Protein AF-C0ZQU3-F1 (afdb_monomer_lite)

pLDDT: mean 95.48, std 7.2, range [43.56, 98.88]

Secondary structure (DSSP, 8-state):
-EEEEEE--HHHHHHHHTTT-SEEEEE-TT--GGGGGGHHHHHGGGGT-EEEEE-TTTS-TT-HHHHHHHPBEEEE-HHHHHTT--TTSBHHHHHHHHHHTT--

Foldseek 3Di:
DDQFLAFQAQVVLVVVVVPPAQEYEYAQAVLDDPSRRNHSLQVNVVVLHWRWHFYCVQAPRGDRVRCQPGTFTQDIHPSLVVLPDDGRDRPNVSVVVSVVVVVD

Sequence (104 aa):
MIVTGSHGGTSAGEYAVGFGVRVVVCNDAGIGKNKAGIAGLAAIDAQKIVGIAVGHESSRIGDGKDVWECGIVTYANPTAVAAGVRVGSRVSEEVLALIERSVD

Organism: Rhodococcus erythropolis (strain PR4 / NBRC 100887) (NCBI:txid234621)

Radius of gyration: 11.97 Å; chains: 1; bounding box: 30×28×34 Å

Structure (mmCIF, N/CA/C/O backbone):
data_AF-C0ZQU3-F1
#
_entry.id   AF-C0ZQU3-F1
#
loop_
_atom_site.group_PDB
_atom_site.id
_atom_site.type_symbol
_atom_site.label_atom_id
_atom_site.label_alt_id
_atom_site.label_comp_id
_atom_site.label_asym_id
_atom_site.label_entity_id
_atom_site.label_seq_id
_atom_site.pdbx_PDB_ins_code
_atom_site.Cartn_x
_atom_site.Cartn_y
_atom_site.Cartn_z
_atom_site.occupancy
_atom_site.B_iso_or_equiv
_atom_site.auth_seq_id
_atom_site.auth_comp_id
_atom_site.auth_asym_id
_atom_site.auth_atom_id
_atom_site.pdbx_PDB_model_num
ATOM 1 N N . MET A 1 1 ? -3.899 -5.221 10.456 1.00 90.62 1 MET A N 1
ATOM 2 C CA . MET A 1 1 ? -3.262 -4.576 9.287 1.00 90.62 1 MET A CA 1
ATOM 3 C C . MET A 1 1 ? -2.000 -5.346 8.941 1.00 90.62 1 MET A C 1
ATOM 5 O O . MET A 1 1 ? -1.388 -5.879 9.858 1.00 90.62 1 MET A O 1
ATOM 9 N N . ILE A 1 2 ? -1.602 -5.359 7.668 1.00 95.56 2 ILE A N 1
ATOM 10 C CA . ILE A 1 2 ? -0.260 -5.766 7.230 1.00 95.56 2 ILE A CA 1
ATOM 11 C C . ILE A 1 2 ? 0.441 -4.574 6.570 1.00 95.56 2 ILE A C 1
ATOM 13 O O . ILE A 1 2 ? -0.153 -3.904 5.727 1.00 95.56 2 ILE A O 1
ATOM 17 N N . VAL A 1 3 ? 1.704 -4.350 6.931 1.00 97.06 3 VAL A N 1
ATOM 18 C CA . VAL A 1 3 ? 2.624 -3.440 6.238 1.00 97.06 3 VAL A CA 1
ATOM 19 C C . VAL A 1 3 ? 3.808 -4.267 5.762 1.00 97.06 3 VAL A C 1
ATOM 21 O O . VAL A 1 3 ? 4.447 -4.947 6.564 1.00 97.06 3 VAL A O 1
ATOM 24 N N . THR A 1 4 ? 4.073 -4.260 4.460 1.00 96.69 4 THR A N 1
ATOM 25 C CA . THR A 1 4 ? 5.148 -5.047 3.852 1.00 96.69 4 THR A CA 1
ATOM 26 C C . THR A 1 4 ? 6.090 -4.166 3.047 1.00 96.69 4 THR A C 1
ATOM 28 O O . THR A 1 4 ? 5.673 -3.206 2.407 1.00 96.69 4 THR A O 1
ATOM 31 N N . GLY A 1 5 ? 7.373 -4.535 3.050 1.00 95.25 5 GLY A N 1
ATOM 32 C CA . GLY A 1 5 ? 8.380 -3.951 2.164 1.00 95.25 5 GLY A CA 1
ATOM 33 C C . GLY A 1 5 ? 8.263 -4.434 0.715 1.00 95.25 5 GLY A C 1
ATOM 34 O O . GLY A 1 5 ? 8.970 -3.934 -0.152 1.00 95.25 5 GLY A O 1
ATOM 35 N N . SER A 1 6 ? 7.422 -5.432 0.430 1.00 95.88 6 SER A N 1
ATOM 36 C CA . SER A 1 6 ? 7.233 -5.948 -0.929 1.00 95.88 6 SER A CA 1
ATOM 37 C C . SER A 1 6 ? 6.336 -5.037 -1.766 1.00 95.88 6 SER A C 1
ATOM 39 O O . SER A 1 6 ? 5.592 -4.212 -1.240 1.00 95.88 6 SER A O 1
ATOM 41 N N . HIS A 1 7 ? 6.375 -5.232 -3.081 1.00 96.38 7 HIS A N 1
ATOM 42 C CA . HIS A 1 7 ? 5.441 -4.616 -4.013 1.00 96.38 7 HIS A CA 1
ATOM 43 C C . HIS A 1 7 ? 4.016 -5.193 -3.915 1.00 96.38 7 HIS A C 1
ATOM 45 O O . HIS A 1 7 ? 3.817 -6.366 -3.591 1.00 96.38 7 HIS A O 1
ATOM 51 N N . GLY A 1 8 ? 3.014 -4.374 -4.231 1.00 95.00 8 GLY A N 1
ATOM 52 C CA . GLY A 1 8 ? 1.582 -4.695 -4.181 1.00 95.00 8 GLY A CA 1
ATOM 53 C C . GLY A 1 8 ? 1.030 -5.457 -5.392 1.00 95.00 8 GLY A C 1
ATOM 54 O O . GLY A 1 8 ? -0.110 -5.213 -5.796 1.00 95.00 8 GLY A O 1
ATOM 55 N N . GLY A 1 9 ? 1.820 -6.349 -5.995 1.00 95.50 9 GLY A N 1
ATOM 56 C CA . GLY A 1 9 ? 1.409 -7.138 -7.162 1.00 95.50 9 GLY A CA 1
ATOM 57 C C . GLY A 1 9 ? 0.297 -8.152 -6.879 1.00 95.50 9 GLY A C 1
ATOM 58 O O . GLY A 1 9 ? -0.099 -8.350 -5.732 1.00 95.50 9 GLY A O 1
ATOM 59 N N . THR A 1 10 ? -0.226 -8.795 -7.930 1.00 95.81 10 THR A N 1
ATOM 60 C CA . THR A 1 10 ? -1.410 -9.679 -7.860 1.00 95.81 10 THR A CA 1
ATOM 61 C C . THR A 1 10 ? -1.322 -10.715 -6.740 1.00 95.81 10 THR A C 1
ATOM 63 O O . THR A 1 10 ? -2.226 -10.792 -5.911 1.00 95.81 10 THR A O 1
ATOM 66 N N . SER A 1 11 ? -0.199 -11.433 -6.648 1.00 93.00 11 SER A N 1
ATOM 67 C CA . SER A 1 11 ? 0.008 -12.456 -5.619 1.00 93.00 11 SER A CA 1
ATOM 68 C C . SER A 1 11 ? -0.034 -11.885 -4.200 1.00 93.00 11 SER A C 1
ATOM 70 O O . SER A 1 11 ? -0.600 -12.505 -3.306 1.00 93.00 11 SER A O 1
ATOM 72 N N . ALA A 1 12 ? 0.503 -10.680 -3.974 1.00 92.12 12 ALA A N 1
ATOM 73 C CA . ALA A 1 12 ? 0.445 -10.029 -2.666 1.00 92.12 12 ALA A CA 1
ATOM 74 C C . ALA A 1 12 ? -1.006 -9.754 -2.232 1.00 92.12 12 ALA A C 1
ATOM 76 O O . ALA A 1 12 ? -1.347 -9.960 -1.067 1.00 92.12 12 ALA A O 1
ATOM 77 N N . GLY A 1 13 ? -1.864 -9.341 -3.173 1.00 91.00 13 GLY A N 1
ATOM 78 C CA . GLY A 1 13 ? -3.297 -9.164 -2.931 1.00 91.00 13 GLY A CA 1
ATOM 79 C C . GLY A 1 13 ? -4.003 -10.481 -2.599 1.00 91.00 13 GLY A C 1
ATOM 80 O O . GLY A 1 13 ? -4.710 -10.560 -1.596 1.00 91.00 13 GLY A O 1
ATOM 81 N N . GLU A 1 14 ? -3.764 -11.528 -3.392 1.00 91.25 14 GLU A N 1
ATOM 82 C CA . GLU A 1 14 ? -4.339 -12.867 -3.186 1.00 91.25 14 GLU A CA 1
ATOM 83 C C . GLU A 1 14 ? -3.996 -13.436 -1.805 1.00 91.25 14 GLU A C 1
ATOM 85 O O . GLU A 1 14 ? -4.886 -13.904 -1.092 1.00 91.25 14 GLU A O 1
ATOM 90 N N . TYR A 1 15 ? -2.729 -13.338 -1.389 1.00 90.06 15 TYR A N 1
ATOM 91 C CA . TYR A 1 15 ? -2.322 -13.772 -0.055 1.00 90.06 15 TYR A CA 1
ATOM 92 C C . TYR A 1 15 ? -3.030 -12.971 1.033 1.00 90.06 15 TYR A C 1
ATOM 94 O O . TYR A 1 15 ? -3.540 -13.564 1.979 1.00 90.06 15 TYR A O 1
ATOM 102 N N . ALA A 1 16 ? -3.105 -11.643 0.904 1.00 89.38 16 ALA A N 1
ATOM 103 C CA . ALA A 1 16 ? -3.691 -10.793 1.936 1.00 89.38 16 ALA A CA 1
ATOM 104 C C . ALA A 1 16 ? -5.180 -11.083 2.191 1.00 89.38 16 ALA A C 1
ATOM 106 O O . ALA A 1 16 ? -5.608 -11.079 3.348 1.00 89.38 16 ALA A O 1
ATOM 107 N N . VAL A 1 17 ? -5.958 -11.389 1.145 1.00 91.81 17 VAL A N 1
ATOM 108 C CA . VAL A 1 17 ? -7.388 -11.739 1.267 1.00 91.81 17 VAL A CA 1
ATOM 109 C C . VAL A 1 17 ? -7.599 -12.941 2.192 1.00 91.81 17 VAL A C 1
ATOM 111 O O . VAL A 1 17 ? -8.557 -12.957 2.966 1.00 91.81 17 VAL A O 1
ATOM 114 N N . GLY A 1 18 ? -6.683 -13.913 2.182 1.00 89.38 18 GLY A N 1
ATOM 115 C CA . GLY A 1 18 ? -6.775 -15.121 3.007 1.00 89.38 18 GLY A CA 1
ATOM 116 C C . GLY A 1 18 ? -6.659 -14.889 4.519 1.00 89.38 18 GLY A C 1
ATOM 117 O O . GLY A 1 18 ? -7.030 -15.770 5.290 1.00 89.38 18 GLY A O 1
ATOM 118 N N . PHE A 1 19 ? -6.181 -13.720 4.963 1.00 89.12 19 PHE A N 1
ATOM 119 C CA . PHE A 1 19 ? -5.895 -13.441 6.378 1.00 89.12 19 PHE A CA 1
ATOM 120 C C . PHE A 1 19 ? -6.917 -12.526 7.071 1.00 89.12 19 PHE A C 1
ATOM 122 O O . PHE A 1 19 ? -6.685 -12.106 8.203 1.00 89.12 19 PHE A O 1
ATOM 129 N N . GLY A 1 20 ? -8.037 -12.183 6.422 1.00 86.00 20 GLY A N 1
ATOM 130 C CA . GLY A 1 20 ? -9.101 -11.375 7.042 1.00 86.00 20 GLY A CA 1
ATOM 131 C C . GLY A 1 20 ? -8.654 -9.971 7.476 1.00 86.00 20 GLY A C 1
ATOM 132 O O . GLY A 1 20 ? -9.206 -9.388 8.411 1.00 86.00 20 GLY A O 1
ATOM 133 N N . VAL A 1 21 ? -7.622 -9.422 6.832 1.00 92.19 21 VAL A N 1
ATOM 134 C CA . VAL A 1 21 ? -7.063 -8.114 7.186 1.00 92.19 21 VAL A CA 1
ATOM 135 C C . VAL A 1 21 ? -7.915 -6.971 6.645 1.00 92.19 21 VAL A C 1
ATOM 137 O O . VAL A 1 21 ? -8.500 -7.055 5.572 1.00 92.19 21 VAL A O 1
ATOM 140 N N . ARG A 1 22 ? -7.952 -5.858 7.385 1.00 94.62 22 ARG A N 1
ATOM 141 C CA . ARG A 1 22 ? -8.692 -4.647 6.988 1.00 94.62 22 ARG A CA 1
ATOM 142 C C . ARG A 1 22 ? -7.878 -3.666 6.147 1.00 94.62 22 ARG A C 1
ATOM 144 O O . ARG A 1 22 ? -8.463 -2.905 5.387 1.00 94.62 22 ARG A O 1
ATOM 151 N N . VAL A 1 23 ? -6.553 -3.689 6.302 1.00 97.25 23 VAL A N 1
ATOM 152 C CA . VAL A 1 23 ? -5.607 -2.758 5.669 1.00 97.25 23 VAL A CA 1
ATOM 153 C C . VAL A 1 23 ? -4.365 -3.526 5.225 1.00 97.25 23 VAL A C 1
ATOM 155 O O . VAL A 1 23 ? -3.807 -4.292 6.024 1.00 97.25 23 VAL A O 1
ATOM 158 N N . VAL A 1 24 ? -3.938 -3.285 3.986 1.00 97.94 24 VAL A N 1
ATOM 159 C CA . VAL A 1 24 ? -2.706 -3.795 3.374 1.00 97.94 24 VAL A CA 1
ATOM 160 C C . VAL A 1 24 ? -1.918 -2.620 2.807 1.00 97.94 24 VAL A C 1
ATOM 162 O O . VAL A 1 24 ? -2.432 -1.870 1.975 1.00 97.94 24 VAL A O 1
ATOM 165 N N . VAL A 1 25 ? -0.669 -2.482 3.245 1.00 98.50 25 VAL A N 1
ATOM 166 C CA . VAL A 1 25 ? 0.280 -1.486 2.739 1.00 98.50 25 VAL A CA 1
ATOM 167 C C . VAL A 1 25 ? 1.450 -2.197 2.070 1.00 98.50 25 VAL A C 1
ATOM 169 O O . VAL A 1 25 ? 2.103 -3.024 2.709 1.00 98.50 25 VAL A O 1
ATOM 172 N N . CYS A 1 26 ? 1.734 -1.841 0.820 1.00 98.44 26 CYS A N 1
ATOM 173 C CA . CYS A 1 26 ? 2.903 -2.311 0.074 1.00 98.44 26 CYS A CA 1
ATOM 174 C C . CYS A 1 26 ? 3.717 -1.133 -0.476 1.00 98.44 26 CYS A C 1
ATOM 176 O O . CYS A 1 26 ? 3.262 0.008 -0.492 1.00 98.44 26 CYS A O 1
ATOM 178 N N . ASN A 1 27 ? 4.907 -1.414 -0.993 1.00 98.38 27 ASN A N 1
ATOM 179 C CA . ASN A 1 27 ? 5.645 -0.484 -1.842 1.00 98.38 27 ASN A CA 1
ATOM 180 C C . ASN A 1 27 ? 5.070 -0.511 -3.279 1.00 98.38 27 ASN A C 1
ATOM 182 O O . ASN A 1 27 ? 4.556 -1.538 -3.721 1.00 98.38 27 ASN A O 1
ATOM 186 N N . ASP A 1 28 ? 5.128 0.586 -4.031 1.00 98.25 28 ASP A N 1
ATOM 187 C CA . ASP A 1 28 ? 4.661 0.609 -5.425 1.00 98.25 28 ASP A CA 1
ATOM 188 C C . ASP A 1 28 ? 5.667 0.014 -6.418 1.00 98.25 28 ASP A C 1
ATOM 190 O O . ASP A 1 28 ? 5.274 -0.357 -7.525 1.00 98.25 28 ASP A O 1
ATOM 194 N N . ALA A 1 29 ? 6.943 -0.096 -6.029 1.00 97.19 29 ALA A N 1
ATOM 195 C CA . ALA A 1 29 ? 8.056 -0.545 -6.864 1.00 97.19 29 ALA A CA 1
ATOM 196 C C . ALA A 1 29 ? 8.089 0.126 -8.252 1.00 97.19 29 ALA A C 1
ATOM 198 O O . ALA A 1 29 ? 8.364 -0.517 -9.267 1.00 97.19 29 ALA A O 1
ATOM 199 N N . GLY A 1 30 ? 7.750 1.417 -8.307 1.00 97.44 30 GLY A N 1
ATOM 200 C CA . GLY A 1 30 ? 7.682 2.186 -9.551 1.00 97.44 30 GLY A CA 1
ATOM 201 C C . GLY A 1 30 ? 6.472 1.855 -10.422 1.00 97.44 30 GLY A C 1
ATOM 202 O O . GLY A 1 30 ? 6.479 2.162 -11.613 1.00 97.44 30 GLY A O 1
ATOM 203 N N . ILE A 1 31 ? 5.441 1.222 -9.852 1.00 97.19 31 ILE A N 1
ATOM 204 C CA . ILE A 1 31 ? 4.164 0.812 -10.464 1.00 97.19 31 ILE A CA 1
ATOM 205 C C . ILE A 1 31 ? 4.312 -0.277 -11.539 1.00 97.19 31 ILE A C 1
ATOM 207 O O . ILE A 1 31 ? 3.465 -1.164 -11.636 1.00 97.19 31 ILE A O 1
ATOM 211 N N . GLY A 1 32 ? 5.377 -0.259 -12.336 1.00 95.94 32 GLY A N 1
ATOM 212 C CA . GLY A 1 32 ? 5.658 -1.240 -13.374 1.00 95.94 32 GLY A CA 1
ATOM 213 C C . GLY A 1 32 ? 4.688 -1.197 -14.560 1.00 95.94 32 GLY A C 1
ATOM 214 O O . GLY A 1 32 ? 3.676 -0.487 -14.588 1.00 95.94 32 GLY A O 1
ATOM 215 N N . LYS A 1 33 ? 4.999 -1.999 -15.585 1.00 97.69 33 LYS A N 1
ATOM 216 C CA . LYS A 1 33 ? 4.167 -2.129 -16.789 1.00 97.69 33 LYS A CA 1
ATOM 217 C C . LYS A 1 33 ? 2.748 -2.555 -16.406 1.00 97.69 33 LYS A C 1
ATOM 219 O O . LYS A 1 33 ? 2.572 -3.461 -15.597 1.00 97.69 33 LYS A O 1
ATOM 224 N N . ASN A 1 34 ? 1.741 -1.922 -17.008 1.00 96.88 34 ASN A N 1
ATOM 225 C CA . ASN A 1 34 ? 0.324 -2.224 -16.772 1.00 96.88 34 ASN A CA 1
ATOM 226 C C . ASN A 1 34 ? -0.092 -2.162 -15.289 1.00 96.88 34 ASN A C 1
ATOM 228 O O . ASN A 1 34 ? -1.008 -2.873 -14.885 1.00 96.88 34 ASN A O 1
ATOM 232 N N . LYS A 1 35 ? 0.569 -1.323 -14.477 1.00 97.75 35 LYS A N 1
ATOM 233 C CA . LYS A 1 35 ? 0.306 -1.190 -13.034 1.00 97.75 35 LYS A CA 1
ATOM 234 C C . LYS A 1 35 ? 0.581 -2.461 -12.218 1.00 97.75 35 LYS A C 1
ATOM 236 O O . LYS A 1 35 ? -0.024 -2.663 -11.167 1.00 97.75 35 LYS A O 1
ATOM 241 N N . ALA A 1 36 ? 1.500 -3.313 -12.677 1.00 97.38 36 ALA A N 1
ATOM 242 C CA . ALA A 1 36 ? 1.820 -4.589 -12.035 1.00 97.38 36 ALA A CA 1
ATOM 243 C C . ALA A 1 36 ? 2.214 -4.471 -10.548 1.00 97.38 36 ALA A C 1
ATOM 245 O O . ALA A 1 36 ? 1.873 -5.351 -9.768 1.00 97.38 36 ALA A O 1
ATOM 246 N N . GLY A 1 37 ? 2.877 -3.389 -10.140 1.00 97.12 37 GLY A N 1
ATOM 247 C CA . GLY A 1 37 ? 3.316 -3.129 -8.765 1.00 97.12 37 GLY A CA 1
ATOM 248 C C . GLY A 1 37 ? 2.193 -2.826 -7.772 1.00 97.12 37 GLY A C 1
ATOM 249 O O . GLY A 1 37 ? 2.425 -2.889 -6.572 1.00 97.12 37 GLY A O 1
ATOM 250 N N . ILE A 1 38 ? 0.977 -2.541 -8.247 1.00 98.44 38 ILE A N 1
ATOM 251 C CA . ILE A 1 38 ? -0.197 -2.256 -7.402 1.00 98.44 38 ILE A CA 1
ATOM 252 C C . ILE A 1 38 ? -1.421 -3.107 -7.771 1.00 98.44 38 ILE A C 1
ATOM 254 O O . ILE A 1 38 ? -2.508 -2.895 -7.237 1.00 98.44 38 ILE A O 1
ATOM 258 N N . ALA A 1 39 ? -1.277 -4.054 -8.702 1.00 98.38 39 ALA A N 1
ATOM 259 C CA . ALA A 1 39 ? -2.399 -4.813 -9.250 1.00 98.38 39 ALA A CA 1
ATOM 260 C C . ALA A 1 39 ? -3.167 -5.602 -8.176 1.00 98.38 39 ALA A C 1
ATOM 262 O O . ALA A 1 39 ? -4.395 -5.645 -8.206 1.00 98.38 39 ALA A O 1
ATOM 263 N N . GLY A 1 40 ? -2.462 -6.165 -7.190 1.00 98.06 40 GLY A N 1
ATOM 264 C CA . GLY A 1 40 ? -3.084 -6.845 -6.056 1.00 98.06 40 GLY A CA 1
ATOM 265 C C . GLY A 1 40 ? -3.828 -5.871 -5.151 1.00 98.06 40 GLY A C 1
ATOM 266 O O . GLY A 1 40 ? -4.974 -6.125 -4.800 1.00 98.06 40 GLY A O 1
ATOM 267 N N . LEU A 1 41 ? -3.230 -4.715 -4.842 1.00 98.38 41 LEU A N 1
ATOM 268 C CA . LEU A 1 41 ? -3.878 -3.669 -4.037 1.00 98.38 41 LEU A CA 1
ATOM 269 C C . LEU A 1 41 ? -5.149 -3.111 -4.695 1.00 98.38 41 LEU A C 1
ATOM 271 O O . LEU A 1 41 ? -6.095 -2.735 -4.005 1.00 98.38 41 LEU A O 1
ATOM 275 N N . ALA A 1 42 ? -5.184 -3.049 -6.027 1.00 98.44 42 ALA A N 1
ATOM 276 C CA . ALA A 1 42 ? -6.392 -2.715 -6.771 1.00 98.44 42 ALA A CA 1
ATOM 277 C C . ALA A 1 42 ? -7.436 -3.837 -6.698 1.00 98.44 42 ALA A C 1
ATOM 279 O O . ALA A 1 42 ? -8.605 -3.561 -6.451 1.00 98.44 42 ALA A O 1
ATOM 280 N N . ALA A 1 43 ? -7.023 -5.095 -6.869 1.00 98.00 43 ALA A N 1
ATOM 281 C CA . ALA A 1 43 ? -7.929 -6.240 -6.869 1.00 98.00 43 ALA A CA 1
ATOM 282 C C . ALA A 1 43 ? -8.635 -6.450 -5.520 1.00 98.00 43 ALA A C 1
ATOM 284 O O . ALA A 1 43 ? -9.828 -6.756 -5.506 1.00 98.00 43 ALA A O 1
ATOM 285 N N . ILE A 1 44 ? -7.934 -6.230 -4.398 1.00 97.44 44 ILE A N 1
ATOM 286 C CA . ILE A 1 44 ? -8.500 -6.442 -3.053 1.00 97.44 44 ILE A CA 1
ATOM 287 C C . ILE A 1 44 ? -9.624 -5.459 -2.673 1.00 97.44 44 ILE A C 1
ATOM 289 O O . ILE A 1 44 ? -10.297 -5.634 -1.653 1.00 97.44 44 ILE A O 1
ATOM 293 N N . ASP A 1 45 ? -9.854 -4.429 -3.493 1.00 98.06 45 ASP A N 1
ATOM 294 C CA . ASP A 1 45 ? -10.976 -3.500 -3.335 1.00 98.06 45 ASP A CA 1
ATOM 295 C C . ASP A 1 45 ? -12.333 -4.221 -3.394 1.00 98.06 45 ASP A C 1
ATOM 297 O O . ASP A 1 45 ? -13.245 -3.897 -2.636 1.00 98.06 45 ASP A O 1
ATOM 301 N N . ALA A 1 46 ? -12.446 -5.278 -4.209 1.00 96.88 46 ALA A N 1
ATOM 302 C CA . ALA A 1 46 ? -13.666 -6.079 -4.324 1.00 96.88 46 ALA A CA 1
ATOM 303 C C . ALA A 1 46 ? -14.067 -6.762 -3.001 1.00 96.88 46 ALA A C 1
ATOM 305 O O . ALA A 1 46 ? -15.241 -7.068 -2.787 1.00 96.88 46 ALA A O 1
ATOM 306 N N . GLN A 1 47 ? -13.111 -6.977 -2.093 1.00 96.69 47 GLN A N 1
ATOM 307 C CA . GLN A 1 47 ? -13.331 -7.531 -0.755 1.00 96.69 47 GLN A CA 1
ATOM 308 C C . GLN A 1 47 ? -13.485 -6.439 0.316 1.00 96.69 47 GLN A C 1
ATOM 310 O O . GLN A 1 47 ? -13.549 -6.755 1.504 1.00 96.69 47 GLN A O 1
ATOM 315 N N . LYS A 1 48 ? -13.569 -5.160 -0.081 1.00 96.69 48 LYS A N 1
ATOM 316 C CA . LYS A 1 48 ? -13.627 -3.994 0.816 1.00 96.69 48 LYS A CA 1
ATOM 317 C C . LYS A 1 48 ? -12.427 -3.923 1.767 1.00 96.69 48 LYS A C 1
ATOM 319 O O . LYS A 1 48 ? -12.555 -3.504 2.922 1.00 96.69 48 LYS A O 1
ATOM 324 N N . ILE A 1 49 ? -11.259 -4.340 1.283 1.00 97.31 49 ILE A N 1
ATOM 325 C CA . ILE A 1 49 ? -9.991 -4.200 1.997 1.00 97.31 49 ILE A CA 1
ATOM 326 C C . ILE A 1 49 ? -9.335 -2.890 1.557 1.00 97.31 49 ILE A C 1
ATOM 328 O O . ILE A 1 49 ? -9.250 -2.585 0.368 1.00 97.31 49 ILE A O 1
ATOM 332 N N . VAL A 1 50 ? -8.846 -2.115 2.525 1.00 98.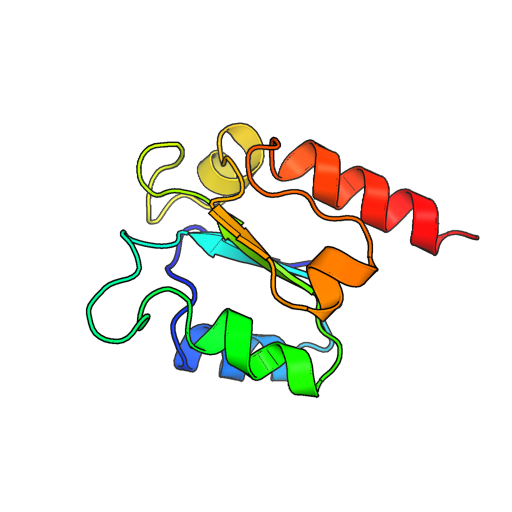25 50 VAL A N 1
ATOM 333 C CA . VAL A 1 50 ? -8.075 -0.891 2.279 1.00 98.25 50 VAL A CA 1
ATOM 334 C C . VAL A 1 50 ? -6.711 -1.285 1.710 1.00 98.25 50 VAL A C 1
ATOM 336 O O . VAL A 1 50 ? -5.892 -1.883 2.410 1.00 98.25 50 VAL A O 1
ATOM 339 N N . GLY A 1 51 ? -6.472 -0.956 0.441 1.00 98.31 51 GLY A N 1
ATOM 340 C CA . GLY A 1 51 ? -5.212 -1.202 -0.258 1.00 98.31 51 GLY A CA 1
ATOM 341 C C . GLY A 1 51 ? -4.452 0.099 -0.488 1.00 98.31 51 GLY A C 1
ATOM 342 O O . GLY A 1 51 ? -4.967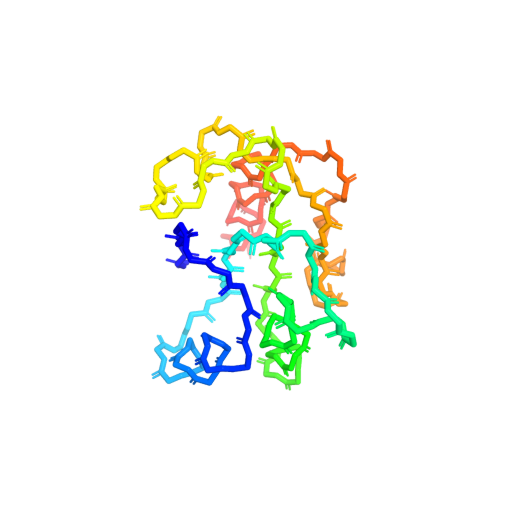 1.006 -1.143 1.00 98.31 51 GLY A O 1
ATOM 343 N N . ILE A 1 52 ? -3.228 0.182 0.035 1.00 98.75 52 ILE A N 1
ATOM 344 C CA . ILE A 1 52 ? -2.379 1.378 -0.015 1.00 98.75 52 ILE A CA 1
ATOM 345 C C . ILE A 1 52 ? -1.012 0.995 -0.582 1.00 98.75 52 ILE A C 1
ATOM 347 O O . ILE A 1 52 ? -0.418 0.004 -0.154 1.00 98.75 52 ILE A O 1
ATOM 351 N N . ALA A 1 53 ? -0.498 1.785 -1.523 1.00 98.69 53 ALA A N 1
ATOM 352 C CA . ALA A 1 53 ? 0.903 1.717 -1.923 1.00 98.69 53 ALA A CA 1
ATOM 353 C C . ALA A 1 53 ? 1.648 2.976 -1.477 1.00 98.69 53 ALA A C 1
ATOM 355 O O . ALA A 1 53 ? 1.101 4.081 -1.556 1.00 98.69 53 ALA A O 1
ATOM 356 N N . VAL A 1 54 ? 2.897 2.804 -1.051 1.00 98.88 54 VAL A N 1
ATOM 357 C CA . VAL A 1 54 ? 3.845 3.901 -0.832 1.00 98.88 54 VAL A CA 1
ATOM 358 C C . VAL A 1 54 ? 4.899 3.951 -1.930 1.00 98.88 54 VAL A C 1
ATOM 360 O O . VAL A 1 54 ? 5.229 2.930 -2.534 1.00 98.88 54 VAL A O 1
ATOM 363 N N . GLY A 1 55 ? 5.465 5.131 -2.161 1.00 98.56 55 GLY A N 1
ATOM 364 C CA . GLY A 1 55 ? 6.459 5.340 -3.206 1.00 98.56 55 GLY A CA 1
ATOM 365 C C . GLY A 1 55 ? 7.789 4.656 -2.912 1.00 98.56 55 GLY A C 1
ATOM 366 O O . GLY A 1 55 ? 8.346 4.831 -1.823 1.00 98.56 55 GLY A O 1
ATOM 367 N N . HIS A 1 56 ? 8.345 3.970 -3.911 1.00 98.25 56 HIS A N 1
ATOM 368 C CA . HIS A 1 56 ? 9.719 3.449 -3.880 1.00 98.25 56 HIS A CA 1
ATOM 369 C C . HIS A 1 56 ? 10.797 4.537 -3.705 1.00 98.25 56 HIS A C 1
ATOM 371 O O . HIS A 1 56 ? 11.892 4.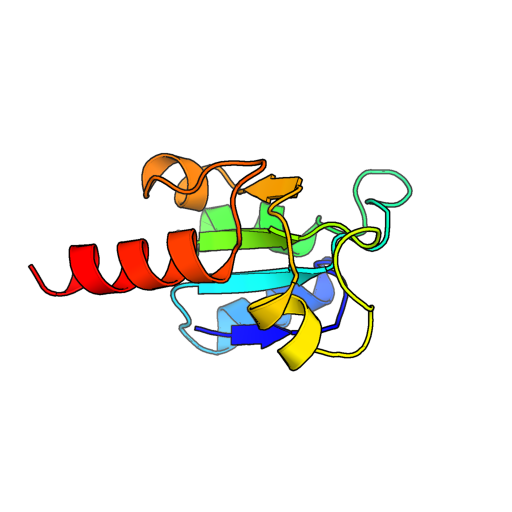238 -3.242 1.00 98.25 56 HIS A O 1
ATOM 377 N N . GLU A 1 57 ? 10.497 5.798 -4.033 1.00 98.25 57 GLU A N 1
ATOM 378 C CA . GLU A 1 57 ? 11.397 6.933 -3.766 1.00 98.25 57 GLU A CA 1
ATOM 379 C C . GLU A 1 57 ? 11.348 7.405 -2.304 1.00 98.25 57 GLU A C 1
ATOM 381 O O . GLU A 1 57 ? 12.299 7.999 -1.808 1.00 98.25 57 GLU A O 1
ATOM 386 N N . SER A 1 58 ? 10.244 7.131 -1.604 1.00 98.62 58 SER A N 1
ATOM 387 C CA . SER A 1 58 ? 10.045 7.525 -0.201 1.00 98.62 58 SER A CA 1
ATOM 388 C C . SER A 1 58 ? 10.360 6.415 0.800 1.00 98.62 58 SER A C 1
ATOM 390 O O . SER A 1 58 ? 10.514 6.688 1.986 1.00 98.62 58 SER A O 1
ATOM 392 N N . SER A 1 59 ? 10.425 5.162 0.341 1.00 98.25 59 SER A N 1
ATOM 393 C CA . SER A 1 59 ? 10.698 4.009 1.197 1.00 98.25 59 SER A CA 1
ATOM 394 C C . SER A 1 59 ? 11.369 2.864 0.444 1.00 98.25 59 SER A C 1
ATOM 396 O O . SER A 1 59 ? 11.129 2.636 -0.745 1.00 98.25 59 SER A O 1
ATOM 398 N N . ARG A 1 60 ? 12.191 2.107 1.165 1.00 98.19 60 ARG A N 1
ATOM 399 C CA . ARG A 1 60 ? 13.000 1.002 0.658 1.00 98.19 60 ARG A CA 1
ATOM 400 C C . ARG A 1 60 ? 12.155 -0.247 0.423 1.00 98.19 60 ARG A C 1
ATOM 402 O O . ARG A 1 60 ? 11.484 -0.755 1.322 1.00 98.19 60 ARG A O 1
ATOM 409 N N . ILE A 1 61 ? 12.256 -0.802 -0.783 1.00 97.25 61 ILE A N 1
ATOM 410 C CA . ILE A 1 61 ? 11.709 -2.129 -1.071 1.00 97.25 61 ILE A CA 1
ATOM 411 C C . ILE A 1 61 ? 12.459 -3.193 -0.252 1.00 97.25 61 ILE A C 1
ATOM 413 O O . ILE A 1 61 ? 13.677 -3.136 -0.094 1.00 97.25 61 ILE A O 1
ATOM 417 N N . GLY A 1 62 ? 11.724 -4.162 0.286 1.00 97.19 62 GLY A N 1
ATOM 418 C CA . GLY A 1 62 ? 12.242 -5.193 1.187 1.00 97.19 62 GLY A CA 1
ATOM 419 C C . GLY A 1 62 ? 12.297 -4.791 2.666 1.00 97.19 62 GLY A C 1
ATOM 420 O O . GLY A 1 62 ? 12.538 -5.659 3.500 1.00 97.19 62 GLY A O 1
ATOM 421 N N . ASP A 1 63 ? 12.009 -3.532 3.014 1.00 98.31 63 ASP A N 1
ATOM 422 C CA . ASP A 1 63 ? 12.008 -3.048 4.398 1.00 98.31 63 ASP A CA 1
ATOM 423 C C . ASP A 1 63 ? 10.609 -2.557 4.809 1.00 98.31 63 ASP A C 1
ATOM 425 O O . ASP A 1 63 ? 10.195 -1.435 4.526 1.00 98.31 63 ASP A O 1
ATOM 429 N N . GLY A 1 64 ? 9.851 -3.423 5.488 1.00 97.81 64 GLY A N 1
ATOM 430 C CA . GLY A 1 64 ? 8.502 -3.083 5.955 1.00 97.81 64 GLY A CA 1
ATOM 431 C C . GLY A 1 64 ? 8.478 -2.009 7.047 1.00 97.81 64 GLY A C 1
ATOM 432 O O . GLY A 1 64 ? 7.488 -1.289 7.169 1.00 97.81 64 GLY A O 1
ATOM 433 N N . LYS A 1 65 ? 9.563 -1.872 7.820 1.00 98.44 65 LYS A N 1
ATOM 434 C CA . LYS A 1 65 ? 9.676 -0.827 8.840 1.00 98.44 65 LYS A CA 1
ATOM 435 C C . LYS A 1 65 ? 9.882 0.531 8.175 1.00 98.44 65 LYS A C 1
ATOM 437 O O . LYS A 1 65 ? 9.211 1.486 8.542 1.00 98.44 65 LYS A O 1
ATOM 442 N N . ASP A 1 66 ? 10.724 0.595 7.151 1.00 98.69 66 ASP A N 1
ATOM 443 C CA . ASP A 1 66 ? 10.934 1.809 6.359 1.00 98.69 66 ASP A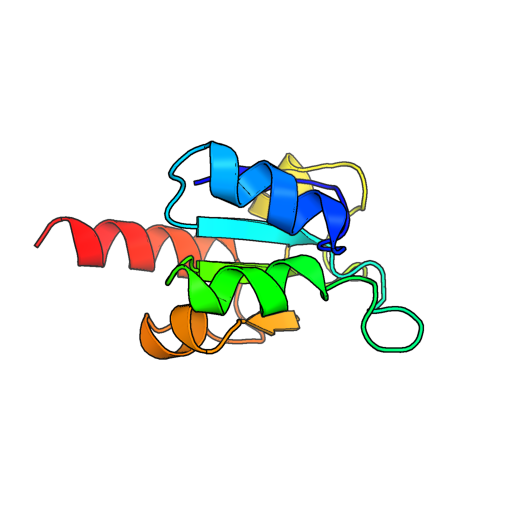 CA 1
ATOM 444 C C . ASP A 1 66 ? 9.677 2.225 5.581 1.00 98.69 66 ASP A C 1
ATOM 446 O O . ASP A 1 66 ? 9.338 3.404 5.543 1.00 98.69 66 ASP A O 1
ATOM 450 N N . VAL A 1 67 ? 8.920 1.263 5.038 1.00 98.69 67 VAL A N 1
ATOM 451 C CA . VAL A 1 67 ? 7.589 1.529 4.463 1.00 98.69 67 VAL A CA 1
ATOM 452 C C . VAL A 1 67 ? 6.680 2.219 5.481 1.00 98.69 67 VAL A C 1
ATOM 454 O O . VAL A 1 67 ? 6.021 3.193 5.133 1.00 98.69 67 VAL A O 1
ATOM 457 N N . TRP A 1 68 ? 6.659 1.756 6.733 1.00 98.62 68 TRP A N 1
ATOM 458 C CA . TRP A 1 68 ? 5.853 2.364 7.793 1.00 98.62 68 TRP A CA 1
ATOM 459 C C . TRP A 1 68 ? 6.359 3.751 8.213 1.00 98.62 68 TRP A C 1
ATOM 461 O O . TRP A 1 68 ? 5.570 4.685 8.350 1.00 98.62 68 TRP A O 1
ATOM 471 N N . GLU A 1 69 ? 7.666 3.891 8.431 1.00 98.44 69 GLU A N 1
ATOM 472 C CA . GLU A 1 69 ? 8.276 5.090 9.014 1.00 98.44 69 GLU A CA 1
ATOM 473 C C . GLU A 1 69 ? 8.530 6.206 7.994 1.00 98.44 69 GLU A C 1
ATOM 475 O O . GLU A 1 69 ? 8.551 7.379 8.366 1.00 98.44 69 GLU A O 1
ATOM 480 N N . CYS A 1 70 ? 8.710 5.888 6.716 1.00 98.56 70 CYS A N 1
ATOM 481 C CA . CYS A 1 70 ? 9.127 6.853 5.692 1.00 98.56 70 CYS A CA 1
ATOM 482 C C . CYS A 1 70 ? 8.150 6.936 4.514 1.00 98.56 70 CYS A C 1
ATOM 484 O O . CYS A 1 70 ? 8.116 7.953 3.822 1.00 98.56 70 CYS A O 1
ATOM 486 N N . GLY A 1 71 ? 7.333 5.901 4.303 1.00 98.75 71 GLY A N 1
ATOM 487 C CA . GLY A 1 71 ? 6.486 5.773 3.126 1.00 98.75 71 GLY A CA 1
ATOM 488 C C . GLY A 1 71 ? 5.486 6.917 2.948 1.00 98.75 71 GLY A C 1
ATOM 489 O O . GLY A 1 71 ? 4.667 7.210 3.826 1.00 98.75 71 GLY A O 1
ATOM 490 N N . ILE A 1 72 ? 5.520 7.520 1.762 1.00 98.88 72 ILE A N 1
ATOM 491 C CA . ILE A 1 72 ? 4.520 8.468 1.273 1.00 98.88 72 ILE A CA 1
ATOM 492 C C . ILE A 1 72 ? 3.550 7.725 0.366 1.00 98.88 72 ILE A C 1
ATOM 494 O O . ILE A 1 72 ? 3.972 7.033 -0.560 1.00 98.88 72 ILE A O 1
ATOM 498 N N . VAL A 1 73 ? 2.252 7.871 0.625 1.00 98.88 73 VAL A N 1
ATOM 499 C CA . VAL A 1 73 ? 1.196 7.202 -0.142 1.00 98.88 73 VAL A CA 1
ATOM 500 C C . VAL A 1 73 ? 1.234 7.670 -1.598 1.00 98.88 73 VAL A C 1
ATOM 502 O O . VAL A 1 73 ? 1.030 8.851 -1.871 1.00 98.88 73 VAL A O 1
ATOM 505 N N . THR A 1 74 ? 1.440 6.748 -2.537 1.00 98.69 74 THR A N 1
ATOM 506 C CA . THR A 1 74 ? 1.388 7.002 -3.991 1.00 98.69 74 THR A CA 1
ATOM 507 C C . THR A 1 74 ? 0.139 6.422 -4.642 1.00 98.69 74 THR A C 1
ATOM 509 O O . THR A 1 74 ? -0.268 6.862 -5.716 1.00 98.69 74 THR A O 1
ATOM 512 N N . TYR A 1 75 ? -0.515 5.467 -3.980 1.00 98.75 75 TYR A N 1
ATOM 513 C CA . TYR A 1 75 ? -1.763 4.872 -4.436 1.00 98.75 75 TYR A CA 1
ATOM 514 C C . TYR A 1 75 ? -2.654 4.496 -3.253 1.00 98.75 75 TYR A C 1
ATOM 516 O O . TYR A 1 75 ? -2.189 3.960 -2.249 1.00 98.75 75 TYR A O 1
ATOM 524 N N . ALA A 1 76 ? -3.952 4.727 -3.413 1.00 98.75 76 ALA A N 1
ATOM 525 C CA . ALA A 1 76 ? -5.000 4.263 -2.519 1.00 98.75 76 ALA A CA 1
ATOM 526 C C . ALA A 1 76 ? -6.139 3.708 -3.385 1.00 98.75 76 ALA A C 1
ATOM 528 O O . ALA A 1 76 ? -6.570 4.368 -4.334 1.00 98.75 76 ALA A O 1
ATOM 529 N N . ASN A 1 77 ? -6.607 2.492 -3.095 1.00 98.62 77 ASN A N 1
ATOM 530 C CA . ASN A 1 77 ? -7.768 1.930 -3.788 1.00 98.62 77 ASN A CA 1
ATOM 531 C C . ASN A 1 77 ? -9.067 2.675 -3.393 1.00 98.62 77 ASN A C 1
ATOM 533 O O . ASN A 1 77 ? -9.069 3.422 -2.411 1.00 98.62 77 ASN A O 1
ATOM 537 N N . PRO A 1 78 ? -10.180 2.512 -4.134 1.00 98.69 78 PRO A N 1
ATOM 538 C CA . PRO A 1 78 ? -11.437 3.201 -3.828 1.00 98.69 78 PRO A CA 1
ATOM 539 C C . PRO A 1 78 ? -11.900 3.040 -2.375 1.00 98.69 78 PRO A C 1
ATOM 541 O O . PRO A 1 78 ? -12.308 4.020 -1.754 1.00 98.69 78 PRO A O 1
ATOM 544 N N . THR A 1 79 ? -11.768 1.843 -1.802 1.00 98.38 79 THR A N 1
ATOM 545 C CA . THR A 1 79 ? -12.074 1.575 -0.391 1.00 98.38 79 THR A CA 1
ATOM 546 C C . THR A 1 79 ? -11.201 2.406 0.554 1.00 98.38 79 THR A C 1
ATOM 548 O O . THR A 1 79 ? -11.714 2.986 1.509 1.00 98.38 79 THR A O 1
ATOM 551 N N . ALA A 1 80 ? -9.896 2.509 0.292 1.00 98.31 80 ALA A N 1
ATOM 552 C CA . ALA A 1 80 ? -8.976 3.336 1.068 1.00 98.31 80 ALA A CA 1
ATOM 553 C C . ALA A 1 80 ? -9.327 4.828 0.974 1.00 98.31 80 ALA A C 1
ATOM 555 O O . ALA A 1 80 ? -9.388 5.511 1.996 1.00 98.31 80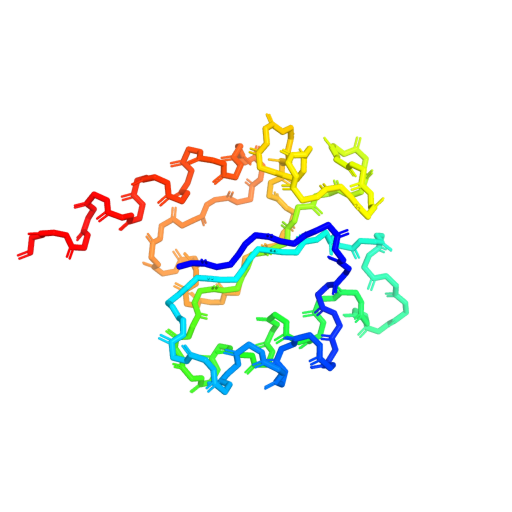 ALA A O 1
ATOM 556 N N . VAL A 1 81 ? -9.617 5.320 -0.234 1.00 98.44 81 VAL A N 1
ATOM 557 C CA . VAL A 1 81 ? -10.025 6.715 -0.465 1.00 98.44 81 VAL A CA 1
ATOM 558 C C . VAL A 1 81 ? -11.331 7.028 0.265 1.00 98.44 81 VAL A C 1
ATOM 560 O O . VAL A 1 81 ? -11.417 8.038 0.959 1.00 98.44 81 VAL A O 1
ATOM 563 N N . ALA A 1 82 ? -12.330 6.145 0.179 1.00 97.62 82 ALA A N 1
ATOM 564 C CA . ALA A 1 82 ? -13.600 6.299 0.889 1.00 97.62 82 ALA A CA 1
ATOM 565 C C . ALA A 1 82 ? -13.425 6.293 2.417 1.00 97.62 82 ALA A C 1
ATOM 567 O O . ALA A 1 82 ? -14.174 6.957 3.129 1.00 97.62 82 ALA A O 1
ATOM 568 N N . ALA A 1 83 ? -12.413 5.584 2.919 1.00 96.19 83 ALA A N 1
ATOM 569 C CA . ALA A 1 83 ? -12.051 5.572 4.332 1.00 96.19 83 ALA A CA 1
ATOM 570 C C . ALA A 1 83 ? -11.195 6.788 4.762 1.00 96.19 83 ALA A C 1
ATOM 572 O O . ALA A 1 83 ? -10.840 6.917 5.939 1.00 96.19 83 ALA A O 1
ATOM 573 N N . GLY A 1 84 ? -10.884 7.695 3.830 1.00 97.12 84 GLY A N 1
ATOM 574 C CA . GLY A 1 84 ? -10.212 8.968 4.080 1.00 97.12 84 GLY A CA 1
ATOM 575 C C . GLY A 1 84 ? -8.706 8.979 3.824 1.00 97.12 84 GLY A C 1
ATOM 576 O O . GLY A 1 84 ? -8.077 9.980 4.152 1.00 97.12 84 GLY A O 1
ATOM 577 N N . VAL A 1 85 ? -8.130 7.915 3.247 1.00 98.31 85 VAL A N 1
ATOM 578 C CA . VAL A 1 85 ? -6.694 7.862 2.919 1.00 98.31 85 VAL A CA 1
ATOM 579 C C . VAL A 1 85 ? -6.364 8.844 1.802 1.00 98.31 85 VAL A C 1
ATOM 581 O O . VAL A 1 85 ? -6.999 8.836 0.744 1.00 98.31 85 VAL A O 1
ATOM 584 N N . ARG A 1 86 ? -5.320 9.651 2.007 1.00 98.38 86 ARG A N 1
ATOM 585 C CA . ARG A 1 86 ? -4.849 10.647 1.035 1.00 98.38 86 ARG A CA 1
ATOM 586 C C . ARG A 1 86 ? -3.505 10.274 0.410 1.00 98.38 86 ARG A C 1
ATOM 588 O O . ARG A 1 86 ? -2.547 9.947 1.104 1.00 98.38 86 ARG A O 1
ATOM 595 N N . VAL A 1 87 ? -3.430 10.384 -0.918 1.00 98.62 87 VAL A N 1
ATOM 596 C CA . VAL A 1 87 ? -2.167 10.331 -1.675 1.00 98.62 87 VAL A CA 1
ATOM 597 C C . VAL A 1 87 ? -1.327 11.565 -1.337 1.00 98.62 87 VAL A C 1
ATOM 599 O O . VAL A 1 87 ? -1.860 12.669 -1.243 1.00 98.62 87 VAL A O 1
ATOM 602 N N . GLY A 1 88 ? -0.021 11.377 -1.153 1.00 98.62 88 GLY A N 1
ATOM 603 C CA . GLY A 1 88 ? 0.925 12.413 -0.729 1.00 98.62 88 GLY A CA 1
ATOM 604 C C . GLY A 1 88 ? 1.121 12.518 0.787 1.00 98.62 88 GLY A C 1
ATOM 605 O O . GLY A 1 88 ? 2.083 13.145 1.222 1.00 98.62 88 GLY A O 1
ATOM 606 N N . SER A 1 89 ? 0.270 11.879 1.594 1.00 98.56 89 SER A N 1
ATOM 607 C CA . SER A 1 89 ? 0.429 11.820 3.052 1.00 98.56 89 SER A CA 1
ATOM 608 C C . SER A 1 89 ? 1.417 10.740 3.495 1.00 98.56 89 SER A C 1
ATOM 610 O O . SER A 1 89 ? 1.685 9.776 2.771 1.00 98.56 89 SER A O 1
ATOM 612 N N . ARG A 1 90 ? 1.903 10.855 4.738 1.00 98.62 90 ARG A N 1
ATOM 613 C CA . ARG A 1 90 ? 2.656 9.789 5.412 1.00 98.62 90 ARG A CA 1
ATOM 614 C C . ARG A 1 90 ? 1.738 8.616 5.735 1.00 98.62 90 ARG A C 1
ATOM 616 O O . ARG A 1 90 ? 0.694 8.791 6.363 1.00 98.62 90 ARG A O 1
ATOM 623 N N . VAL A 1 91 ? 2.141 7.406 5.349 1.00 98.69 91 VAL A N 1
ATOM 624 C CA . VAL A 1 91 ? 1.273 6.225 5.481 1.00 98.69 91 VAL A CA 1
ATOM 625 C C . VAL A 1 91 ? 0.910 5.912 6.931 1.00 98.69 91 VAL A C 1
ATOM 627 O O . VAL A 1 91 ? -0.222 5.516 7.202 1.00 98.69 91 VAL A O 1
ATOM 630 N N . SER A 1 92 ? 1.832 6.141 7.870 1.00 98.44 92 SER A N 1
ATOM 631 C CA . SER A 1 92 ? 1.588 5.897 9.291 1.00 98.44 92 SER A CA 1
ATOM 632 C C . SER A 1 92 ? 0.455 6.760 9.839 1.00 98.44 92 SER A C 1
ATOM 634 O O . SER A 1 92 ? -0.373 6.273 10.600 1.00 98.44 92 SER A O 1
ATOM 636 N N . GLU A 1 93 ? 0.391 8.028 9.431 1.00 98.31 93 GLU A N 1
ATOM 637 C CA . GLU A 1 93 ? -0.640 8.970 9.879 1.00 98.31 93 GLU A CA 1
ATOM 638 C C . GLU A 1 93 ? -2.016 8.557 9.356 1.00 98.31 93 GLU A C 1
ATOM 640 O O . GLU A 1 93 ? -2.976 8.460 10.118 1.00 98.31 93 GLU A O 1
ATOM 645 N N . GLU A 1 94 ? -2.102 8.239 8.064 1.00 98.06 94 GLU A N 1
ATOM 646 C CA . GLU A 1 94 ? -3.356 7.835 7.425 1.00 98.06 94 GLU A CA 1
ATOM 647 C C . GLU A 1 94 ? -3.891 6.522 8.017 1.00 98.06 94 GLU A C 1
ATOM 649 O O . GLU A 1 94 ? -5.081 6.407 8.312 1.00 98.06 94 GLU A O 1
ATOM 654 N N . VAL A 1 95 ? -3.014 5.543 8.259 1.00 97.00 95 VAL A N 1
ATOM 655 C CA . VAL A 1 95 ? -3.389 4.269 8.883 1.00 97.00 95 VAL A CA 1
ATOM 656 C C . VAL A 1 95 ? -3.826 4.437 10.335 1.00 97.00 95 VAL A C 1
ATOM 658 O O . VAL A 1 95 ? -4.827 3.841 10.728 1.00 97.00 95 VAL A O 1
ATOM 661 N N . LEU A 1 96 ? -3.081 5.183 11.154 1.00 96.44 96 LEU A N 1
ATOM 662 C CA . LEU A 1 96 ? -3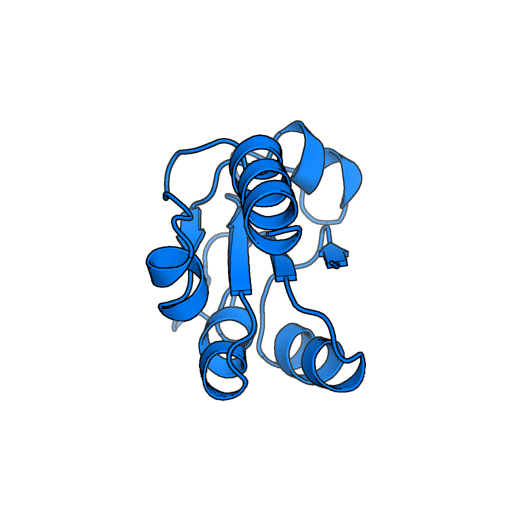.448 5.368 12.561 1.00 96.44 96 LEU A CA 1
ATOM 663 C C . LEU A 1 96 ? -4.810 6.055 12.669 1.00 96.44 96 LEU A C 1
ATOM 665 O O . LEU A 1 96 ? -5.678 5.580 13.399 1.00 96.44 96 LEU A O 1
ATOM 669 N N . ALA A 1 97 ? -5.048 7.067 11.835 1.00 95.75 97 ALA A N 1
ATOM 670 C CA . ALA A 1 97 ? -6.332 7.746 11.780 1.00 95.75 97 ALA A CA 1
ATOM 671 C C . ALA A 1 97 ? -7.474 6.808 11.325 1.00 95.75 97 ALA A C 1
ATOM 673 O O . ALA A 1 97 ? -8.602 6.943 11.796 1.00 95.75 97 ALA A O 1
ATOM 674 N N . LEU A 1 98 ? -7.217 5.849 10.420 1.00 93.56 98 LEU A N 1
ATOM 675 C CA . LEU A 1 98 ? -8.203 4.816 10.056 1.00 93.56 98 LEU A CA 1
ATOM 676 C C . LEU A 1 98 ? -8.581 3.935 11.248 1.00 93.56 98 LEU A C 1
ATOM 678 O O . LEU A 1 98 ? -9.755 3.606 11.411 1.00 93.56 98 LEU A O 1
ATOM 682 N N . ILE A 1 99 ? -7.589 3.525 12.043 1.00 88.94 99 ILE A N 1
ATOM 683 C CA . ILE A 1 99 ? -7.800 2.667 13.212 1.00 88.94 99 ILE A CA 1
ATOM 684 C C . ILE A 1 99 ? -8.648 3.406 14.246 1.00 88.94 99 ILE A C 1
ATOM 686 O O . ILE A 1 99 ? -9.641 2.848 14.703 1.00 88.94 99 ILE A O 1
ATOM 690 N N . GLU A 1 100 ? -8.320 4.661 14.550 1.00 89.81 100 GLU A N 1
ATOM 691 C CA . GLU A 1 100 ? -9.082 5.495 15.489 1.00 89.81 100 GLU A CA 1
ATOM 692 C C . GLU A 1 100 ? -10.557 5.620 15.084 1.00 89.81 100 GLU A C 1
ATOM 694 O O . GLU A 1 100 ? -11.435 5.370 15.902 1.00 89.81 100 GLU A O 1
ATOM 699 N N . ARG A 1 101 ? -10.846 5.873 13.800 1.00 84.00 101 ARG A N 1
ATOM 700 C CA . ARG A 1 101 ? -12.224 5.965 13.272 1.00 84.00 101 ARG A CA 1
ATOM 701 C C . ARG A 1 101 ? -13.015 4.655 13.304 1.00 84.00 101 ARG A C 1
ATOM 703 O O . ARG A 1 101 ? -14.212 4.669 13.049 1.00 84.00 101 ARG A O 1
ATOM 710 N N . SER A 1 102 ? -12.350 3.520 13.511 1.00 73.88 102 SER A N 1
ATOM 711 C CA . SER A 1 102 ? -12.991 2.198 13.540 1.00 73.88 102 SER A CA 1
ATOM 712 C C . SER A 1 102 ? -13.312 1.693 14.946 1.00 73.88 102 SER A C 1
ATOM 714 O O . SER A 1 102 ? -13.827 0.583 15.078 1.00 73.88 102 SER A O 1
ATOM 716 N N . VAL A 1 103 ? -12.966 2.473 15.974 1.00 61.53 103 VAL A N 1
ATOM 717 C CA . VAL A 1 103 ? -13.253 2.181 17.388 1.00 61.53 103 VAL A CA 1
ATOM 718 C C . VAL A 1 103 ? -14.588 2.806 17.841 1.00 61.53 103 VAL A C 1
ATOM 720 O O . VAL A 1 103 ? -15.065 2.477 18.926 1.00 61.53 103 VAL A O 1
ATOM 723 N N . ASP A 1 104 ? -15.216 3.616 16.983 1.00 43.56 104 ASP A N 1
ATOM 724 C CA . ASP A 1 104 ? -16.572 4.166 17.141 1.00 43.56 104 ASP A CA 1
ATOM 725 C C . ASP A 1 104 ? -17.639 3.274 16.474 1.00 43.56 104 ASP A C 1
ATOM 727 O O . ASP A 1 104 ? -18.748 3.143 17.047 1.00 43.56 104 ASP A O 1
#